Protein AF-A0A1V5UG84-F1 (afdb_monomer_lite)

Foldseek 3Di:
DDVVVVVLVVVLVVLLVVLLVVCVVPLVSSLVSLVVVVVCCVVVNRVDDPVSVVSSVVSNVVSVVVVVVVVVCCVVPVPPPPPPPDPPD

Radius of gyration: 19.86 Å; chains: 1; bounding box: 66×25×47 Å

Sequence (89 aa):
MNVKTFFKNYKNMLLLTLTVGVGCFNPLIGIIMCLILFWTSNATKLNFTDEEKMMLNIVFILLLIYLSVNVAYQYRYLPVEAPASEASL

Structure (mmCIF, N/CA/C/O backbone):
data_AF-A0A1V5UG84-F1
#
_entry.id   AF-A0A1V5UG84-F1
#
loop_
_atom_site.group_PDB
_atom_site.id
_atom_site.type_symbol
_atom_site.label_atom_id
_atom_site.label_alt_id
_atom_site.label_comp_id
_atom_site.label_asym_id
_atom_site.label_entity_id
_atom_site.label_seq_id
_atom_site.pdbx_PDB_ins_code
_atom_site.Cartn_x
_atom_site.Cartn_y
_atom_site.Cartn_z
_atom_site.occupancy
_atom_site.B_iso_or_equiv
_atom_site.auth_seq_id
_atom_site.auth_comp_id
_atom_site.auth_asym_id
_atom_site.auth_atom_id
_atom_site.pdbx_PDB_model_num
ATOM 1 N N . MET A 1 1 ? -27.679 6.012 10.832 1.00 56.28 1 MET A N 1
ATOM 2 C CA . MET A 1 1 ? -26.223 5.741 10.875 1.00 56.28 1 MET A CA 1
ATOM 3 C C . MET A 1 1 ? -25.548 6.859 11.661 1.00 56.28 1 MET A C 1
ATOM 5 O O . MET A 1 1 ? -25.901 8.011 11.454 1.00 56.28 1 MET A O 1
ATOM 9 N N . ASN A 1 2 ? -24.674 6.547 12.619 1.00 74.00 2 ASN A N 1
ATOM 10 C CA . ASN A 1 2 ? -24.113 7.539 13.545 1.00 74.00 2 ASN A CA 1
ATOM 11 C C . ASN A 1 2 ? -23.028 8.387 12.837 1.00 74.00 2 ASN A C 1
ATOM 13 O O . ASN A 1 2 ? -22.141 7.822 12.198 1.00 74.00 2 ASN A O 1
ATOM 17 N N . VAL A 1 3 ? -23.078 9.723 12.933 1.00 74.56 3 VAL A N 1
ATOM 18 C CA . VAL A 1 3 ? -22.211 10.652 12.161 1.00 74.56 3 VAL A CA 1
ATOM 19 C C . VAL A 1 3 ? -20.717 10.401 12.409 1.00 74.56 3 VAL A C 1
ATOM 21 O O . VAL A 1 3 ? -19.903 10.466 11.490 1.00 74.56 3 VAL A O 1
ATOM 24 N N . LYS A 1 4 ? -20.356 10.022 13.641 1.00 67.62 4 LYS A N 1
ATOM 25 C CA . LYS A 1 4 ? -18.978 9.661 14.014 1.00 67.62 4 LYS A CA 1
ATOM 26 C C . LYS A 1 4 ? -18.455 8.442 13.246 1.00 67.62 4 LYS A C 1
ATOM 28 O O . LYS A 1 4 ? -17.287 8.412 12.874 1.00 67.62 4 LYS A O 1
ATOM 33 N N . THR A 1 5 ? -19.310 7.453 12.992 1.00 68.50 5 THR A N 1
ATOM 34 C CA . THR A 1 5 ? -18.951 6.244 12.237 1.00 68.50 5 THR A CA 1
ATOM 35 C C . THR A 1 5 ? -18.783 6.559 10.752 1.00 68.50 5 THR A C 1
ATOM 37 O O . THR A 1 5 ? -17.844 6.079 10.128 1.00 68.50 5 THR A O 1
ATOM 40 N N . PHE A 1 6 ? -19.634 7.433 10.206 1.00 71.31 6 PHE A N 1
ATOM 41 C CA . PHE A 1 6 ? -19.534 7.883 8.817 1.00 71.31 6 PHE A CA 1
ATOM 42 C C . PHE A 1 6 ? -18.214 8.617 8.537 1.00 71.31 6 PHE A C 1
ATOM 44 O O . PHE A 1 6 ? -17.481 8.236 7.629 1.00 71.31 6 PHE A O 1
ATOM 51 N N . PHE A 1 7 ? -17.857 9.607 9.363 1.00 75.94 7 PHE A N 1
ATOM 52 C CA . PHE A 1 7 ? -16.591 10.340 9.215 1.00 75.94 7 PHE A CA 1
ATOM 53 C C . PHE A 1 7 ? -15.358 9.441 9.351 1.00 75.94 7 PHE A C 1
ATOM 55 O O . PHE A 1 7 ? -14.355 9.648 8.668 1.00 75.94 7 PHE A O 1
ATOM 62 N N . LYS A 1 8 ? -15.429 8.436 10.228 1.00 72.75 8 LYS A N 1
ATOM 63 C CA . LYS A 1 8 ? -14.345 7.476 10.433 1.00 72.75 8 LYS A CA 1
ATOM 64 C C . LYS A 1 8 ? -14.115 6.605 9.194 1.00 72.75 8 LYS A C 1
ATOM 66 O O . LYS A 1 8 ? -12.981 6.525 8.733 1.00 72.75 8 LYS A O 1
ATOM 71 N N . ASN A 1 9 ? -15.175 6.027 8.628 1.00 72.62 9 ASN A N 1
ATOM 72 C CA . ASN A 1 9 ? -15.080 5.207 7.414 1.00 72.62 9 ASN A CA 1
ATOM 73 C C . ASN A 1 9 ? -14.661 6.054 6.200 1.00 72.62 9 ASN A C 1
ATOM 75 O O . ASN A 1 9 ? -13.824 5.642 5.404 1.00 72.62 9 ASN A O 1
ATOM 79 N N . TYR A 1 10 ? -15.160 7.290 6.099 1.00 79.94 10 TYR A N 1
ATOM 80 C CA . TYR A 1 10 ? -14.755 8.215 5.039 1.00 79.94 10 TYR A CA 1
ATOM 81 C C . TYR A 1 10 ? -13.252 8.540 5.087 1.00 79.94 10 TYR A C 1
ATOM 83 O O . TYR A 1 10 ? -12.577 8.527 4.060 1.00 79.94 10 TYR A O 1
ATOM 91 N N . LYS A 1 11 ? -12.694 8.764 6.286 1.00 83.12 11 LYS A N 1
ATOM 92 C CA . LYS A 1 11 ? -11.250 8.984 6.476 1.00 83.12 11 LYS A CA 1
ATOM 93 C C . LYS A 1 11 ? -10.419 7.772 6.038 1.00 83.12 11 LYS A C 1
ATOM 95 O O . LYS A 1 11 ? -9.385 7.950 5.397 1.00 83.12 11 LYS A O 1
ATOM 100 N N . ASN A 1 12 ? -10.855 6.564 6.388 1.00 82.75 12 ASN A N 1
ATOM 101 C CA . ASN A 1 12 ? -10.186 5.316 6.018 1.00 82.75 12 ASN A CA 1
ATOM 102 C C . ASN A 1 12 ? -10.114 5.145 4.491 1.00 82.75 12 ASN A C 1
ATOM 104 O O . ASN A 1 12 ? -9.033 4.912 3.949 1.00 82.75 12 ASN A O 1
ATOM 108 N N . MET A 1 13 ? -11.233 5.355 3.791 1.00 82.31 13 MET A N 1
ATOM 109 C CA . MET A 1 13 ? -11.272 5.336 2.324 1.00 82.31 13 MET A CA 1
ATOM 110 C C . MET A 1 13 ? -10.400 6.422 1.683 1.00 82.31 13 MET A C 1
ATOM 112 O O . MET A 1 13 ? -9.724 6.167 0.684 1.00 82.31 13 MET A O 1
ATOM 116 N N . LEU A 1 14 ? -10.376 7.626 2.260 1.00 86.25 14 LEU A N 1
ATOM 117 C CA . LEU A 1 14 ? -9.511 8.712 1.795 1.00 86.25 14 LEU A CA 1
ATOM 118 C C . LEU A 1 14 ? -8.032 8.329 1.874 1.00 86.25 14 LEU A C 1
ATOM 120 O O . LEU A 1 14 ? -7.298 8.557 0.917 1.00 86.25 14 LEU A O 1
ATOM 124 N N . LEU A 1 15 ? -7.603 7.713 2.979 1.00 86.12 15 LEU A N 1
ATOM 125 C CA . LEU A 1 15 ? -6.225 7.245 3.161 1.00 86.12 15 LEU A CA 1
ATOM 126 C C . LEU A 1 15 ? -5.845 6.153 2.155 1.00 86.12 15 LEU A C 1
ATOM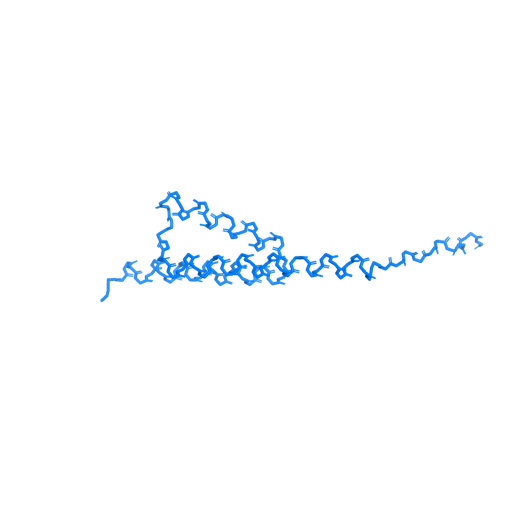 128 O O . LEU A 1 15 ? -4.739 6.184 1.612 1.00 86.12 15 LEU A O 1
ATOM 132 N N . LEU A 1 16 ? -6.758 5.221 1.871 1.00 85.50 16 LEU A N 1
ATOM 133 C CA . LEU A 1 16 ? -6.555 4.197 0.843 1.00 85.50 16 LEU A CA 1
ATOM 134 C C . LEU A 1 16 ? -6.399 4.829 -0.544 1.00 85.50 16 LEU A C 1
ATOM 136 O O . LEU A 1 16 ? -5.446 4.527 -1.258 1.00 85.50 16 LEU A O 1
ATOM 140 N N . THR A 1 17 ? -7.280 5.766 -0.894 1.00 86.94 17 THR A N 1
ATOM 141 C CA . THR A 1 17 ? -7.240 6.468 -2.186 1.00 86.94 17 THR A CA 1
ATOM 142 C C . THR A 1 17 ? -5.957 7.284 -2.345 1.00 86.94 17 THR A C 1
ATOM 144 O O . THR A 1 17 ? -5.326 7.246 -3.398 1.00 86.94 17 THR A O 1
ATOM 147 N N . LEU A 1 18 ? -5.524 7.976 -1.286 1.00 88.81 18 LEU A N 1
ATOM 148 C CA . LEU A 1 18 ? -4.251 8.701 -1.253 1.00 88.81 18 LEU A CA 1
ATOM 149 C C . LEU A 1 18 ? -3.059 7.765 -1.458 1.00 88.81 18 LEU A C 1
ATOM 151 O O . LEU A 1 18 ? -2.158 8.087 -2.225 1.00 88.81 18 LEU A O 1
ATOM 155 N N . THR A 1 19 ? -3.075 6.600 -0.809 1.00 88.12 19 THR A N 1
ATOM 156 C CA . THR A 1 19 ? -2.012 5.592 -0.934 1.00 88.12 19 THR A CA 1
ATOM 157 C C . THR A 1 19 ? -1.891 5.085 -2.367 1.00 88.12 19 THR A C 1
ATOM 159 O O . THR A 1 19 ? -0.786 5.024 -2.905 1.00 88.12 19 THR A O 1
ATOM 162 N N . VAL A 1 20 ? -3.024 4.796 -3.015 1.00 87.56 20 VAL A N 1
ATOM 163 C CA . VAL A 1 20 ? -3.065 4.422 -4.436 1.00 87.56 20 VAL A CA 1
ATOM 164 C C . VAL A 1 20 ? -2.552 5.567 -5.307 1.00 87.56 20 VAL A C 1
ATOM 166 O O . VAL A 1 20 ? -1.672 5.355 -6.135 1.00 87.56 20 VAL A O 1
ATOM 169 N N . GLY A 1 21 ? -3.054 6.787 -5.092 1.00 89.19 21 GLY A N 1
ATOM 170 C CA . GLY A 1 21 ? -2.667 7.965 -5.865 1.00 89.19 21 GLY A CA 1
ATOM 171 C C . GLY A 1 21 ? -1.161 8.222 -5.819 1.00 89.19 21 GLY A C 1
ATOM 172 O O . GLY A 1 21 ? -0.523 8.309 -6.863 1.00 89.19 21 GLY A O 1
ATOM 173 N N . VAL A 1 22 ? -0.574 8.270 -4.621 1.00 90.12 22 VAL A N 1
ATOM 174 C CA . VAL A 1 22 ? 0.875 8.449 -4.430 1.00 90.12 22 VAL A CA 1
ATOM 175 C C . VAL A 1 22 ? 1.661 7.270 -5.011 1.00 90.12 22 VAL A C 1
ATOM 177 O O . VAL A 1 22 ? 2.683 7.477 -5.666 1.00 90.12 22 VAL A O 1
ATOM 180 N N . GLY A 1 23 ? 1.168 6.043 -4.829 1.00 87.62 23 GLY A N 1
ATOM 181 C CA . GLY A 1 23 ? 1.787 4.829 -5.356 1.00 87.62 23 GLY A CA 1
ATOM 182 C C . GLY A 1 23 ? 1.848 4.762 -6.885 1.00 87.62 23 GLY A C 1
ATOM 183 O O . GLY A 1 23 ? 2.816 4.233 -7.427 1.00 87.62 23 GLY A O 1
ATOM 184 N N . CYS A 1 24 ? 0.880 5.352 -7.590 1.00 86.38 24 CYS A N 1
ATOM 185 C CA . CYS A 1 24 ? 0.921 5.470 -9.050 1.00 86.38 24 CYS A CA 1
ATOM 186 C C . CYS A 1 24 ? 2.085 6.354 -9.532 1.00 86.38 24 CYS A C 1
ATOM 188 O O . CYS A 1 24 ? 2.738 6.018 -10.520 1.00 86.38 24 CYS A O 1
ATOM 190 N N . PHE A 1 25 ? 2.375 7.456 -8.828 1.00 87.69 25 PHE A N 1
ATOM 191 C CA . PHE A 1 25 ? 3.514 8.328 -9.149 1.00 87.69 25 PHE A CA 1
ATOM 192 C C . PHE A 1 25 ? 4.848 7.704 -8.745 1.00 87.69 25 PHE A C 1
ATOM 194 O O . PHE A 1 25 ? 5.828 7.801 -9.481 1.00 87.69 25 PHE A O 1
ATOM 201 N N . ASN A 1 26 ? 4.895 7.070 -7.574 1.00 89.19 26 ASN A N 1
ATOM 202 C CA . ASN A 1 26 ? 6.085 6.398 -7.084 1.00 89.19 26 ASN A CA 1
ATOM 203 C C . ASN A 1 26 ? 5.704 5.122 -6.310 1.00 89.19 26 ASN A C 1
ATOM 205 O O . ASN A 1 26 ? 5.255 5.218 -5.159 1.00 89.19 26 ASN A O 1
ATOM 209 N N . PRO A 1 27 ? 5.927 3.926 -6.892 1.00 89.62 27 PRO A N 1
ATOM 210 C CA . PRO A 1 27 ? 5.505 2.673 -6.276 1.00 89.62 27 PRO A CA 1
ATOM 211 C C . PRO A 1 27 ? 6.147 2.428 -4.910 1.00 89.62 27 PRO A C 1
ATOM 213 O O . PRO A 1 27 ? 5.479 1.917 -4.015 1.00 89.62 27 PRO A O 1
ATOM 216 N N . LEU A 1 28 ? 7.408 2.835 -4.707 1.00 89.81 28 LEU A N 1
ATOM 217 C CA . LEU A 1 28 ? 8.098 2.667 -3.422 1.00 89.81 28 LEU A CA 1
ATOM 218 C C . LEU A 1 28 ? 7.416 3.458 -2.305 1.00 89.81 28 LEU A C 1
ATOM 220 O O . LEU A 1 28 ? 7.188 2.922 -1.221 1.00 89.81 28 LEU A O 1
ATOM 224 N N . ILE A 1 29 ? 7.051 4.715 -2.570 1.00 91.44 29 ILE A N 1
ATOM 225 C CA . ILE A 1 29 ? 6.358 5.551 -1.582 1.00 91.44 29 ILE A CA 1
ATOM 226 C C . ILE A 1 29 ? 4.977 4.959 -1.277 1.00 91.44 29 ILE A C 1
ATOM 228 O O . ILE A 1 29 ? 4.602 4.858 -0.108 1.00 91.44 29 ILE A O 1
ATOM 232 N N . GLY A 1 30 ? 4.253 4.497 -2.302 1.00 90.81 30 GLY A N 1
ATOM 233 C CA . GLY A 1 30 ? 2.975 3.801 -2.120 1.00 90.81 30 GLY A CA 1
ATOM 234 C C . GLY A 1 30 ? 3.094 2.565 -1.221 1.00 90.81 30 GLY A C 1
ATOM 235 O O . GLY A 1 30 ? 2.304 2.398 -0.293 1.00 90.81 30 GLY A O 1
ATOM 236 N N . ILE A 1 31 ? 4.115 1.729 -1.442 1.00 92.44 31 ILE A N 1
ATOM 237 C CA . ILE A 1 31 ? 4.400 0.532 -0.631 1.00 92.44 31 ILE A CA 1
ATOM 238 C C . ILE A 1 31 ? 4.651 0.913 0.832 1.00 92.44 31 ILE A C 1
ATOM 240 O O . ILE A 1 31 ? 4.069 0.305 1.732 1.00 92.44 31 ILE A O 1
ATOM 244 N N . ILE A 1 32 ? 5.465 1.944 1.084 1.00 92.69 32 ILE A N 1
ATOM 245 C CA . ILE A 1 32 ? 5.746 2.436 2.442 1.00 92.69 32 ILE A CA 1
ATOM 246 C C . ILE A 1 32 ? 4.453 2.892 3.128 1.00 92.69 32 ILE A C 1
ATOM 248 O O . ILE A 1 32 ? 4.203 2.526 4.278 1.00 92.69 32 ILE A O 1
ATOM 252 N N . MET A 1 33 ? 3.600 3.646 2.431 1.00 91.62 33 MET A N 1
ATOM 253 C CA . MET A 1 33 ? 2.314 4.080 2.983 1.00 91.62 33 MET A CA 1
ATOM 254 C C . MET A 1 33 ? 1.391 2.896 3.294 1.00 91.62 33 MET A C 1
ATOM 256 O O . MET A 1 33 ? 0.799 2.867 4.372 1.00 91.62 33 MET A O 1
ATOM 260 N N . CYS A 1 34 ? 1.323 1.885 2.422 1.00 91.69 34 CYS A N 1
ATOM 261 C CA . CYS A 1 34 ? 0.590 0.647 2.694 1.00 91.69 34 CYS A CA 1
ATOM 262 C C . CYS A 1 34 ? 1.082 -0.048 3.973 1.00 91.69 34 CYS A C 1
ATOM 264 O O . CYS A 1 34 ? 0.265 -0.443 4.802 1.00 91.69 34 CYS A O 1
ATOM 266 N N . LEU A 1 35 ? 2.400 -0.157 4.173 1.00 91.12 35 LEU A N 1
ATOM 267 C CA . LEU A 1 35 ? 2.981 -0.753 5.383 1.00 91.12 35 LEU A CA 1
ATOM 268 C C . LEU A 1 35 ? 2.642 0.052 6.646 1.00 91.12 35 LEU A C 1
ATOM 270 O O . LEU A 1 35 ? 2.291 -0.528 7.675 1.00 91.12 35 LEU A O 1
ATOM 274 N N . ILE A 1 36 ? 2.688 1.385 6.566 1.00 89.94 36 ILE A N 1
ATOM 275 C CA . ILE A 1 36 ? 2.275 2.269 7.665 1.00 89.94 36 ILE A CA 1
ATOM 276 C C . ILE A 1 36 ? 0.797 2.047 7.997 1.00 89.94 36 ILE A C 1
ATOM 278 O O . ILE A 1 36 ? 0.448 1.932 9.174 1.00 89.94 36 ILE A O 1
ATOM 282 N N . LEU A 1 37 ? -0.073 1.957 6.987 1.00 89.44 37 LEU A N 1
ATOM 283 C CA . LEU A 1 37 ? -1.501 1.690 7.173 1.00 89.44 37 LEU A CA 1
ATOM 284 C C . LEU A 1 37 ? -1.752 0.313 7.801 1.00 89.44 37 LEU A C 1
ATOM 286 O O . LEU A 1 37 ? -2.555 0.223 8.725 1.00 89.44 37 LEU A O 1
ATOM 290 N N . PHE A 1 38 ? -1.013 -0.722 7.393 1.00 87.00 38 PHE A N 1
ATOM 291 C CA . PHE A 1 38 ? -1.061 -2.049 8.020 1.00 87.00 38 PHE A CA 1
ATOM 292 C C . PHE A 1 38 ? -0.661 -2.025 9.495 1.00 87.00 38 PHE A C 1
ATOM 294 O O . PHE A 1 38 ? -1.316 -2.617 10.356 1.00 87.00 38 PHE A O 1
ATOM 301 N N . TRP A 1 39 ? 0.431 -1.334 9.813 1.00 85.62 39 TRP A N 1
ATOM 302 C CA . TRP A 1 39 ? 0.908 -1.264 11.187 1.00 85.62 39 TRP A CA 1
ATOM 303 C C . TRP A 1 39 ? -0.049 -0.460 12.074 1.00 85.62 39 TRP A C 1
ATOM 305 O O . TRP A 1 39 ? -0.390 -0.872 13.184 1.00 85.62 39 TRP A O 1
ATOM 315 N N . THR A 1 40 ? -0.549 0.664 11.561 1.00 84.12 40 THR A N 1
ATOM 316 C CA . THR A 1 40 ? -1.496 1.525 12.283 1.00 84.12 40 THR A CA 1
ATOM 317 C C . THR A 1 40 ? -2.888 0.910 12.422 1.00 84.12 40 THR A C 1
ATOM 319 O O . THR A 1 40 ? -3.562 1.190 13.421 1.00 84.12 40 THR A O 1
ATOM 322 N N . SER A 1 41 ? -3.303 0.036 11.499 1.00 78.50 41 SER A N 1
ATOM 323 C CA . SER A 1 41 ? -4.542 -0.733 11.637 1.00 78.50 41 SER A CA 1
ATOM 324 C C . SER A 1 41 ? -4.457 -1.785 12.734 1.00 78.50 41 SER A C 1
ATOM 326 O O . SER A 1 41 ? -5.392 -1.941 13.516 1.00 78.50 41 SER A O 1
ATOM 328 N N . ASN A 1 42 ? -3.314 -2.464 12.848 1.00 73.88 42 ASN A N 1
ATOM 329 C CA . ASN A 1 42 ? -3.092 -3.467 13.889 1.00 73.88 42 ASN A CA 1
ATOM 330 C C . ASN A 1 42 ? -2.904 -2.835 15.274 1.00 73.88 42 ASN A C 1
ATOM 332 O O . ASN A 1 42 ? -3.348 -3.391 16.273 1.00 73.88 42 ASN A O 1
ATOM 336 N N . ALA A 1 43 ? -2.321 -1.635 15.344 1.00 70.50 43 ALA A N 1
ATOM 337 C CA . ALA A 1 43 ? -2.116 -0.893 16.589 1.00 70.50 43 ALA A CA 1
ATOM 338 C C . ALA A 1 43 ? -3.399 -0.252 17.171 1.00 70.50 43 ALA A C 1
ATOM 340 O O . ALA A 1 43 ? -3.308 0.649 18.004 1.00 70.50 43 ALA A O 1
ATOM 341 N N . THR A 1 44 ? -4.599 -0.666 16.742 1.00 64.06 44 THR A N 1
ATOM 342 C CA . THR A 1 44 ? -5.922 -0.137 17.159 1.00 64.06 44 THR A CA 1
ATOM 343 C C . THR A 1 44 ? -6.162 1.362 16.910 1.00 64.06 44 THR A C 1
ATOM 345 O O . THR A 1 44 ? -7.144 1.926 17.392 1.00 64.06 44 THR A O 1
ATOM 348 N N . LYS A 1 45 ? -5.306 2.033 16.124 1.00 66.12 45 LYS A N 1
ATOM 349 C CA . LYS A 1 45 ? -5.454 3.468 15.804 1.00 66.12 45 LYS A CA 1
ATOM 350 C C . LYS A 1 45 ? -6.360 3.713 14.594 1.00 66.12 45 LYS A C 1
ATOM 352 O O . LYS A 1 45 ? -7.034 4.741 14.534 1.00 66.12 45 LYS A O 1
ATOM 357 N N . LEU A 1 46 ? -6.401 2.768 13.654 1.00 71.56 46 LEU A N 1
ATOM 358 C CA . LEU A 1 46 ? -7.312 2.756 12.509 1.00 71.56 46 LEU A CA 1
ATOM 359 C C . LEU A 1 46 ? -8.144 1.471 12.554 1.00 71.56 46 LEU A C 1
ATOM 361 O O . LEU A 1 46 ? -7.619 0.382 12.351 1.00 71.56 46 LEU A O 1
ATOM 365 N N . ASN A 1 47 ? -9.449 1.579 12.811 1.00 75.06 47 ASN A N 1
ATOM 366 C CA . ASN A 1 47 ? -10.334 0.413 12.700 1.00 75.06 47 ASN A CA 1
ATOM 367 C C . ASN A 1 47 ? -10.765 0.287 11.241 1.00 75.06 47 ASN A C 1
ATOM 369 O O . ASN A 1 47 ? -11.818 0.815 10.887 1.00 75.06 47 ASN A O 1
ATOM 373 N N . PHE A 1 48 ? -9.937 -0.347 10.414 1.00 81.75 48 PHE A N 1
ATOM 374 C CA . PHE A 1 48 ? -10.372 -0.774 9.089 1.00 81.75 48 PHE A CA 1
ATOM 375 C C . PHE A 1 48 ? -11.375 -1.924 9.211 1.00 81.75 48 PHE A C 1
ATOM 377 O O . PHE A 1 48 ? -11.202 -2.816 10.052 1.00 81.75 48 PHE A O 1
ATOM 384 N N . THR A 1 49 ? -12.402 -1.914 8.366 1.00 85.44 49 THR A N 1
ATOM 385 C CA . THR A 1 49 ? -13.263 -3.082 8.149 1.00 85.44 49 THR A CA 1
ATOM 386 C C . THR A 1 49 ? -12.469 -4.200 7.467 1.00 85.44 49 THR A C 1
ATOM 388 O O . THR A 1 49 ? -11.376 -3.979 6.940 1.00 85.44 49 THR A O 1
ATOM 391 N N . ASP A 1 50 ? -12.993 -5.424 7.468 1.00 84.94 50 ASP A N 1
ATOM 392 C CA . ASP A 1 50 ? -12.312 -6.538 6.797 1.00 84.94 50 ASP A CA 1
ATOM 393 C C . ASP A 1 50 ? -12.244 -6.337 5.274 1.00 84.94 50 ASP A C 1
ATOM 395 O O . ASP A 1 50 ? -11.241 -6.679 4.648 1.00 84.94 50 ASP A O 1
ATOM 399 N N . GLU A 1 51 ? -13.244 -5.667 4.698 1.00 86.50 51 GLU A N 1
ATOM 400 C CA . GLU A 1 51 ? -13.259 -5.231 3.296 1.00 86.50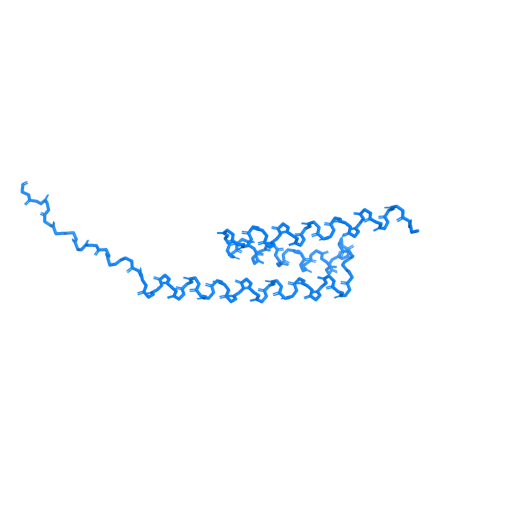 51 GLU A CA 1
ATOM 401 C C . GLU A 1 51 ? -12.145 -4.210 3.009 1.00 86.50 51 GLU A C 1
ATOM 403 O O . GLU A 1 51 ? -11.406 -4.350 2.037 1.00 86.50 51 GLU A O 1
ATOM 408 N N . GLU A 1 52 ? -11.961 -3.212 3.880 1.00 85.62 52 GLU A N 1
ATOM 409 C CA . GLU A 1 52 ? -10.903 -2.203 3.739 1.00 85.62 52 GLU A CA 1
ATOM 410 C C . GLU A 1 52 ? -9.502 -2.825 3.874 1.00 85.62 52 GLU A C 1
ATOM 412 O O . GLU A 1 52 ? -8.590 -2.464 3.129 1.00 85.62 52 GLU A O 1
ATOM 417 N N . LYS A 1 53 ? -9.324 -3.808 4.769 1.00 86.62 53 LYS A N 1
ATOM 418 C CA . LYS A 1 53 ? -8.073 -4.584 4.871 1.00 86.62 53 LYS A CA 1
ATOM 419 C C . LYS A 1 53 ? -7.818 -5.412 3.614 1.00 86.62 53 LYS A C 1
ATOM 421 O O . LYS A 1 53 ? -6.677 -5.501 3.159 1.00 86.62 53 LYS A O 1
ATOM 426 N N . MET A 1 54 ? -8.861 -6.019 3.046 1.00 89.44 54 MET A N 1
ATOM 427 C CA . MET A 1 54 ? -8.758 -6.746 1.783 1.00 89.44 54 MET A CA 1
ATOM 428 C C . MET A 1 54 ? -8.354 -5.802 0.644 1.00 89.44 54 MET A C 1
ATOM 430 O O . MET A 1 54 ? -7.431 -6.124 -0.102 1.00 89.44 54 MET A O 1
ATOM 434 N N . MET A 1 55 ? -8.957 -4.611 0.554 1.00 89.56 55 MET A N 1
ATOM 435 C CA . MET A 1 55 ? -8.539 -3.594 -0.417 1.00 89.56 55 MET A CA 1
ATOM 436 C C . MET A 1 55 ? -7.086 -3.162 -0.201 1.00 89.56 55 MET A C 1
ATOM 438 O O . MET A 1 55 ? -6.335 -3.090 -1.170 1.00 89.56 55 MET A O 1
ATOM 442 N N . LEU A 1 56 ? -6.657 -2.928 1.044 1.00 90.88 56 LEU A N 1
ATOM 443 C CA . LEU A 1 56 ? -5.272 -2.563 1.357 1.00 90.88 56 LEU A CA 1
ATOM 444 C C . LEU A 1 56 ? -4.277 -3.641 0.894 1.00 90.88 56 LEU A C 1
ATOM 446 O O . LEU A 1 56 ? -3.245 -3.309 0.313 1.00 90.88 56 LEU A O 1
ATOM 450 N N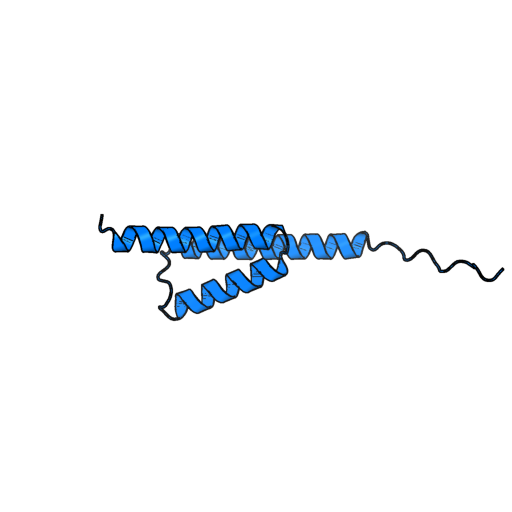 . ASN A 1 57 ? -4.603 -4.922 1.098 1.00 91.25 57 ASN A N 1
ATOM 451 C CA . ASN A 1 57 ? -3.813 -6.052 0.597 1.00 91.25 57 ASN A CA 1
ATOM 452 C C . ASN A 1 57 ? -3.734 -6.068 -0.936 1.00 91.25 57 ASN A C 1
ATOM 454 O O . ASN A 1 57 ? -2.652 -6.234 -1.494 1.00 91.25 57 ASN A O 1
ATOM 458 N N . ILE A 1 58 ? -4.865 -5.879 -1.623 1.00 92.75 58 ILE A N 1
ATOM 459 C CA . ILE A 1 58 ? -4.912 -5.845 -3.092 1.00 92.75 58 ILE A CA 1
ATOM 460 C C . ILE A 1 58 ? -4.044 -4.701 -3.622 1.00 92.75 58 ILE A C 1
ATOM 462 O O . ILE A 1 58 ? -3.217 -4.916 -4.506 1.00 92.75 58 ILE A O 1
ATOM 466 N N . VAL A 1 59 ? -4.187 -3.502 -3.052 1.00 91.44 59 VAL A N 1
ATOM 467 C CA . VAL A 1 59 ? -3.377 -2.332 -3.418 1.00 91.44 59 VAL A CA 1
ATOM 468 C C . VAL A 1 59 ? -1.893 -2.614 -3.206 1.00 91.44 59 VAL A C 1
ATOM 470 O O . VAL A 1 59 ? -1.088 -2.330 -4.088 1.00 91.44 59 VAL A O 1
ATOM 473 N N . PHE A 1 60 ? -1.523 -3.224 -2.080 1.00 92.69 60 PHE A N 1
ATOM 474 C CA . PHE A 1 60 ? -0.137 -3.578 -1.795 1.00 92.69 60 PHE A CA 1
ATOM 475 C C . PHE A 1 60 ? 0.449 -4.531 -2.848 1.00 92.69 60 PHE A C 1
ATOM 477 O O . PHE A 1 60 ? 1.532 -4.276 -3.372 1.00 92.69 60 PHE A O 1
ATOM 484 N N . ILE A 1 61 ? -0.286 -5.583 -3.221 1.00 94.31 61 ILE A N 1
ATOM 485 C CA . ILE A 1 61 ? 0.136 -6.530 -4.264 1.00 94.31 61 ILE A CA 1
ATOM 486 C C . ILE A 1 61 ? 0.289 -5.824 -5.617 1.00 94.31 61 ILE A C 1
ATOM 488 O O . ILE A 1 61 ? 1.292 -6.022 -6.302 1.00 94.31 61 ILE A O 1
ATOM 492 N N . LEU A 1 62 ? -0.667 -4.971 -5.996 1.00 93.19 62 LEU A N 1
ATOM 493 C CA . LEU A 1 62 ? -0.601 -4.214 -7.249 1.00 93.19 62 LEU A CA 1
ATOM 494 C C . LEU A 1 62 ? 0.614 -3.281 -7.292 1.00 93.19 62 LEU A C 1
ATOM 496 O O . LEU A 1 62 ? 1.276 -3.194 -8.325 1.00 93.19 62 LEU A O 1
ATOM 500 N N . LEU A 1 63 ? 0.945 -2.626 -6.177 1.00 92.50 63 LEU A N 1
ATOM 501 C CA . LEU A 1 63 ? 2.125 -1.768 -6.085 1.00 92.50 63 LEU A CA 1
ATOM 502 C C . LEU A 1 63 ? 3.432 -2.559 -6.181 1.00 92.50 63 LEU A C 1
ATOM 504 O O . LEU A 1 63 ? 4.375 -2.082 -6.809 1.00 92.50 63 LEU A O 1
ATOM 508 N N . LEU A 1 64 ? 3.490 -3.770 -5.618 1.00 93.06 64 LEU A N 1
ATOM 509 C CA . LEU A 1 64 ? 4.642 -4.661 -5.781 1.00 93.06 64 LEU A CA 1
ATOM 510 C C . LEU A 1 64 ? 4.815 -5.092 -7.238 1.00 93.06 64 LEU A C 1
ATOM 512 O O . LEU A 1 64 ? 5.918 -4.996 -7.767 1.00 93.06 64 LEU A O 1
ATOM 516 N N . ILE A 1 65 ? 3.729 -5.497 -7.904 1.00 94.12 65 ILE A N 1
ATOM 517 C CA . ILE A 1 65 ? 3.754 -5.838 -9.333 1.00 94.12 65 ILE A CA 1
ATOM 518 C C . ILE A 1 65 ? 4.227 -4.631 -10.147 1.00 94.12 65 ILE A C 1
ATOM 520 O O . ILE A 1 65 ? 5.125 -4.764 -10.97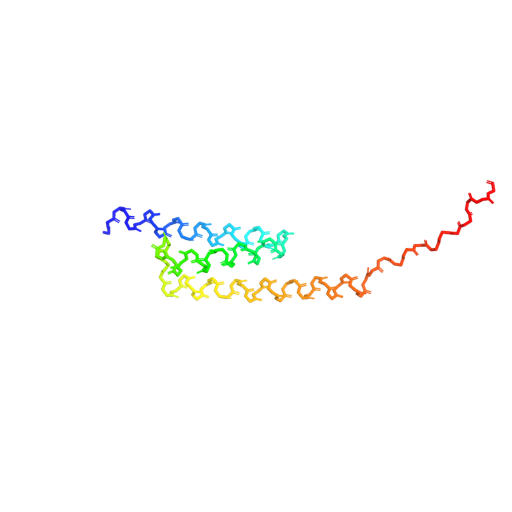6 1.00 94.12 65 ILE A O 1
ATOM 524 N N . TYR A 1 66 ? 3.668 -3.448 -9.887 1.00 92.12 66 TYR A N 1
ATOM 525 C CA . TYR A 1 66 ? 4.059 -2.222 -10.575 1.00 92.12 66 TYR A CA 1
ATOM 526 C C . TYR A 1 66 ? 5.540 -1.890 -10.358 1.00 92.12 66 TYR A C 1
ATOM 528 O O . TYR A 1 66 ? 6.238 -1.595 -11.327 1.00 92.12 66 TYR A O 1
ATOM 536 N N . LEU A 1 67 ? 6.052 -2.012 -9.127 1.00 92.25 67 LEU A N 1
ATOM 537 C CA . LEU A 1 67 ? 7.474 -1.836 -8.834 1.00 92.25 67 LEU A CA 1
ATOM 538 C C . LEU A 1 67 ? 8.334 -2.838 -9.610 1.00 92.25 67 LEU A C 1
ATOM 540 O O . LEU A 1 67 ? 9.310 -2.435 -10.234 1.00 92.25 67 LEU A O 1
ATOM 544 N N . SER A 1 68 ? 7.974 -4.124 -9.601 1.00 91.06 68 SER A N 1
ATOM 545 C CA . SER A 1 68 ? 8.718 -5.164 -10.317 1.00 91.06 68 SER A CA 1
ATOM 546 C C . SER A 1 68 ? 8.754 -4.907 -11.821 1.00 91.06 68 SER A C 1
ATOM 548 O O . SER A 1 68 ? 9.816 -5.021 -12.429 1.00 91.06 68 SER A O 1
ATOM 550 N N . VAL A 1 69 ? 7.625 -4.515 -12.418 1.00 90.81 69 VAL A N 1
ATOM 551 C CA . VAL A 1 69 ? 7.555 -4.154 -13.840 1.00 90.81 69 VAL A CA 1
ATOM 552 C C . VAL A 1 69 ? 8.396 -2.912 -14.127 1.00 90.81 69 VAL A C 1
ATOM 554 O O . VAL A 1 69 ? 9.140 -2.908 -15.103 1.00 90.81 69 VAL A O 1
ATOM 557 N N . ASN A 1 70 ? 8.326 -1.884 -13.279 1.00 88.06 70 ASN A N 1
ATOM 558 C CA . ASN A 1 70 ? 9.093 -0.649 -13.447 1.00 88.06 70 ASN A CA 1
ATOM 559 C C . ASN A 1 70 ? 10.605 -0.918 -13.366 1.00 88.06 70 ASN A C 1
ATOM 561 O O . ASN A 1 70 ? 11.351 -0.540 -14.265 1.00 88.06 70 ASN A O 1
ATOM 565 N N . VAL A 1 71 ? 11.047 -1.680 -12.364 1.00 87.38 71 VAL A N 1
ATOM 566 C CA . VAL A 1 71 ? 12.445 -2.102 -12.216 1.00 87.38 71 VAL A CA 1
ATOM 567 C C . VAL A 1 71 ? 12.891 -2.953 -13.410 1.00 87.38 71 VAL A C 1
ATOM 569 O O . VAL A 1 71 ? 13.938 -2.685 -13.991 1.00 87.38 71 VAL A O 1
ATOM 572 N N . ALA A 1 72 ? 12.095 -3.938 -13.838 1.00 87.69 72 ALA A N 1
ATOM 573 C CA . ALA A 1 72 ? 12.418 -4.760 -15.007 1.00 87.69 72 ALA A CA 1
ATOM 574 C C . ALA A 1 72 ? 12.509 -3.931 -16.299 1.00 87.69 72 ALA A C 1
ATOM 576 O O . ALA A 1 72 ? 13.385 -4.173 -17.131 1.00 87.69 72 ALA A O 1
ATOM 577 N N . TYR A 1 73 ? 11.631 -2.938 -16.461 1.00 85.94 73 TYR A N 1
ATOM 578 C CA . TYR A 1 73 ? 11.664 -2.006 -17.582 1.00 85.94 73 TYR A CA 1
ATOM 579 C C . TYR A 1 73 ? 12.936 -1.154 -17.554 1.00 85.94 73 TYR A C 1
ATOM 581 O O . TYR A 1 73 ? 13.623 -1.059 -18.567 1.00 85.94 73 TYR A O 1
ATOM 589 N N . GLN A 1 74 ? 13.302 -0.604 -16.393 1.00 80.62 74 GLN A N 1
ATOM 590 C CA . GLN A 1 74 ? 14.549 0.144 -16.229 1.00 80.62 74 GLN A CA 1
ATOM 591 C C . GLN A 1 74 ? 15.781 -0.721 -16.507 1.00 80.62 74 GLN A C 1
ATOM 593 O O . GLN A 1 74 ? 16.678 -0.262 -17.198 1.00 80.62 74 GLN A O 1
ATOM 598 N N . TYR A 1 75 ? 15.819 -1.980 -16.060 1.00 79.19 75 TYR A N 1
ATOM 599 C CA . TYR A 1 75 ? 16.941 -2.871 -16.371 1.00 79.19 75 TYR A CA 1
ATOM 600 C C . TYR A 1 75 ? 17.046 -3.209 -17.863 1.00 79.19 75 TYR A C 1
ATOM 602 O O . TYR A 1 75 ? 18.149 -3.337 -18.390 1.00 79.19 75 TYR A O 1
ATOM 610 N N . ARG A 1 76 ? 15.909 -3.363 -18.553 1.00 73.62 76 ARG A N 1
ATOM 611 C CA . ARG A 1 76 ? 15.872 -3.723 -19.978 1.00 73.62 76 ARG A CA 1
ATOM 612 C C . ARG A 1 76 ? 16.156 -2.544 -20.907 1.00 73.62 76 ARG A C 1
ATOM 614 O O . ARG A 1 76 ? 16.702 -2.751 -21.986 1.00 73.62 76 ARG A O 1
ATOM 621 N N . TYR A 1 77 ? 15.772 -1.341 -20.499 1.00 67.62 77 TYR A N 1
ATOM 622 C CA . TYR A 1 77 ? 15.908 -0.114 -21.281 1.00 67.62 77 TYR A CA 1
ATOM 623 C C . TYR A 1 77 ? 16.792 0.916 -20.584 1.00 67.62 77 TYR A C 1
ATOM 625 O O . TYR A 1 77 ? 16.609 2.114 -20.803 1.00 67.62 77 TYR A O 1
ATOM 633 N N . LEU A 1 78 ? 17.736 0.461 -19.747 1.00 60.50 78 LEU A N 1
ATOM 634 C CA . LEU A 1 78 ? 18.784 1.320 -19.205 1.00 60.50 78 LEU A CA 1
ATOM 635 C C . LEU A 1 78 ? 19.358 2.082 -20.398 1.00 60.50 78 LEU A C 1
ATOM 637 O O . LEU A 1 78 ? 19.795 1.428 -21.353 1.00 60.50 78 LEU A O 1
ATOM 641 N N . PRO A 1 79 ? 19.290 3.426 -20.406 1.00 56.44 79 PRO A N 1
ATOM 642 C CA . PRO A 1 79 ? 19.962 4.176 -21.439 1.00 56.44 79 PRO A CA 1
ATOM 643 C C . PRO A 1 79 ? 21.410 3.725 -21.350 1.00 56.44 79 PRO A C 1
ATOM 645 O O . PRO A 1 79 ? 22.049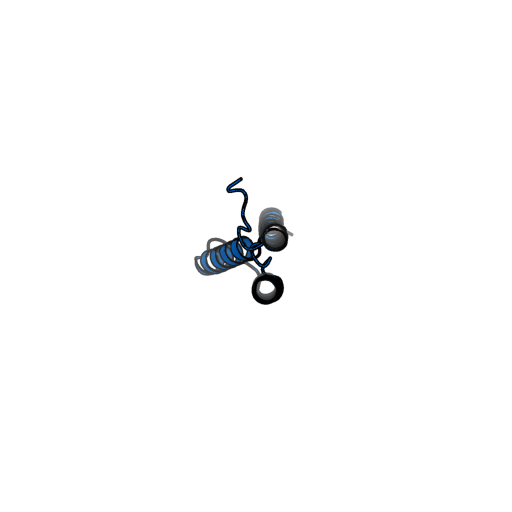 3.887 -20.311 1.00 56.44 79 PRO A O 1
ATOM 648 N N . VAL A 1 80 ? 21.883 3.056 -22.402 1.00 58.69 80 VAL A N 1
ATOM 649 C CA . VAL A 1 80 ? 23.308 2.848 -22.607 1.00 58.69 80 VAL A CA 1
ATOM 650 C C . VAL A 1 80 ? 23.870 4.251 -22.471 1.00 58.69 80 VAL A C 1
ATOM 652 O O . VAL A 1 80 ? 23.521 5.107 -23.288 1.00 58.69 80 VAL A O 1
ATOM 655 N N . GLU A 1 81 ? 24.602 4.528 -21.385 1.00 55.03 81 GLU A N 1
ATOM 6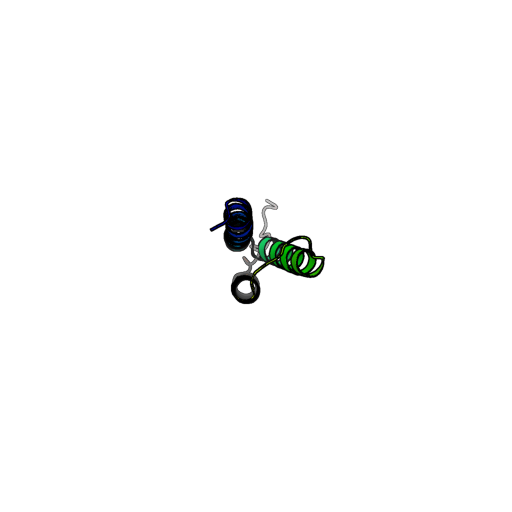56 C CA . GLU A 1 81 ? 25.374 5.760 -21.297 1.00 55.03 81 GLU A CA 1
ATOM 657 C C . GLU A 1 81 ? 26.107 5.823 -22.625 1.00 55.03 81 GLU A C 1
ATOM 659 O O . GLU A 1 81 ? 26.842 4.889 -22.965 1.00 55.03 81 GLU A O 1
ATOM 664 N N . ALA A 1 82 ? 25.792 6.833 -23.442 1.00 52.22 82 ALA A N 1
ATOM 665 C CA . ALA A 1 82 ? 26.529 7.032 -24.670 1.00 52.22 82 ALA A CA 1
ATOM 666 C C . ALA A 1 82 ? 27.995 7.014 -24.232 1.00 52.22 82 ALA A C 1
ATOM 668 O O . ALA A 1 82 ? 28.324 7.764 -23.302 1.00 52.22 82 ALA A O 1
ATOM 669 N N . PRO A 1 83 ? 28.837 6.111 -24.778 1.00 49.25 83 PRO A N 1
ATOM 670 C CA . PRO A 1 83 ? 30.236 6.096 -24.398 1.00 49.25 83 PRO A CA 1
ATOM 671 C C . PRO A 1 83 ? 30.705 7.535 -24.536 1.00 49.25 83 PRO A C 1
ATOM 673 O O . PRO A 1 83 ? 30.339 8.192 -25.515 1.00 49.25 83 PRO A O 1
ATOM 676 N N . ALA A 1 84 ? 31.403 8.041 -23.519 1.00 51.03 84 ALA A N 1
ATOM 677 C CA . ALA A 1 84 ? 32.020 9.356 -23.540 1.00 51.03 84 ALA A CA 1
ATOM 678 C C . ALA A 1 84 ? 33.038 9.380 -24.692 1.00 51.03 84 ALA A C 1
ATOM 680 O O . ALA A 1 84 ? 34.233 9.181 -24.509 1.00 51.03 84 ALA A O 1
ATOM 681 N N . SER A 1 85 ? 32.524 9.517 -25.908 1.00 57.22 85 SER A N 1
ATOM 682 C CA . SER A 1 85 ? 33.259 9.594 -27.145 1.00 57.22 85 SER A CA 1
ATOM 683 C C . SER A 1 85 ? 33.750 11.020 -27.207 1.00 57.22 85 SER A C 1
ATOM 685 O O . SER A 1 85 ? 33.012 11.919 -27.595 1.00 57.22 85 SER A O 1
ATOM 687 N N . GLU A 1 86 ? 34.989 11.196 -26.760 1.00 53.53 86 GLU A N 1
ATOM 688 C CA . GLU A 1 86 ? 35.940 12.059 -27.451 1.00 53.53 86 GLU A CA 1
ATOM 689 C C . GLU A 1 86 ? 35.408 13.470 -27.759 1.00 53.53 86 GLU A C 1
ATOM 691 O O . GLU A 1 86 ? 35.182 13.838 -28.905 1.00 53.53 86 GLU A O 1
ATOM 696 N N . ALA A 1 87 ? 35.264 14.300 -26.726 1.00 50.00 87 ALA A N 1
ATOM 697 C CA . ALA A 1 87 ? 35.361 15.753 -26.885 1.00 50.00 87 ALA A CA 1
ATOM 698 C C . ALA A 1 87 ? 36.627 16.256 -26.175 1.00 50.00 87 ALA A C 1
ATOM 700 O O . ALA A 1 87 ? 36.615 17.195 -25.385 1.00 50.00 87 ALA A O 1
ATOM 701 N N . SER A 1 88 ? 37.727 15.549 -26.426 1.00 48.06 88 SER A N 1
ATOM 702 C CA . SER A 1 88 ? 39.086 16.061 -26.329 1.00 48.06 88 SER A CA 1
ATOM 703 C C . SER A 1 88 ? 39.541 16.416 -27.744 1.00 48.06 88 SER A C 1
ATOM 705 O O . SER A 1 88 ? 40.262 15.629 -28.350 1.00 48.06 88 SER A O 1
ATOM 707 N N . LEU A 1 89 ? 39.076 17.550 -28.275 1.00 41.34 89 LEU A N 1
ATOM 708 C CA . LEU A 1 89 ? 39.659 18.258 -29.421 1.00 41.34 89 LEU A CA 1
ATOM 709 C C . LEU A 1 89 ? 39.385 19.758 -29.274 1.00 41.34 89 LEU A C 1
ATOM 711 O O . LEU A 1 89 ? 38.195 20.123 -29.155 1.00 41.34 89 LEU A O 1
#

pLDDT: mean 80.04, std 13.46, range [41.34, 94.31]

Secondary structure (DSSP, 8-state):
--HHHHHHHHHHHHHHHHHHHHHHH-HHHHHHHHHHHHHHHHTTSS---HHHHHHHHHHHHHHHHHHHHHHHHHHHS------------